Protein AF-A0A0D8BHH0-F1 (afdb_monomer_lite)

Foldseek 3Di:
DDDQDPVRVVVVVVVVVPVVCPPDDPVRVVVVVVVLVVLAVLLVVLVVVLVVQLVVVCVVPVDSVVSLVLSQDPVNCPPGDDDHCVSHPDNHPDDPDCPDDPPPDDDPPCPVVVVVVPVPD

Secondary structure (DSSP, 8-state):
-----HHHHHHHHHHHHHHHHTT--HHHHHHHHHHHHHHHHHHHHHHHHHHHHHHHHHHHHS-HHHHHHHHT-GGG-SSSPPPPGGG-SS--TT----SS---SS--TTSHHHHHHHGGG-

Structure (mmCIF, N/CA/C/O backbone):
data_AF-A0A0D8BHH0-F1
#
_entry.id   AF-A0A0D8BHH0-F1
#
loop_
_atom_site.group_PDB
_atom_site.id
_atom_site.type_symbol
_atom_site.label_atom_id
_atom_site.label_alt_id
_atom_site.label_comp_id
_atom_site.label_asym_id
_atom_site.label_entity_id
_atom_site.label_seq_id
_atom_site.pdbx_PDB_ins_code
_atom_site.Cartn_x
_atom_site.Cartn_y
_atom_site.Cartn_z
_atom_site.occupancy
_atom_site.B_iso_or_equiv
_atom_site.auth_seq_id
_atom_site.auth_comp_id
_atom_site.auth_asym_id
_atom_site.auth_atom_id
_atom_site.pdbx_PDB_model_num
ATOM 1 N N . MET A 1 1 ? 14.345 -28.156 -3.373 1.00 42.19 1 MET A N 1
ATOM 2 C CA . MET A 1 1 ? 14.095 -26.705 -3.519 1.00 42.19 1 MET A CA 1
ATOM 3 C C . MET A 1 1 ? 15.257 -26.071 -4.262 1.00 42.19 1 MET A C 1
ATOM 5 O O . MET A 1 1 ? 16.351 -26.005 -3.717 1.00 42.19 1 MET A O 1
ATOM 9 N N . VAL A 1 2 ? 15.048 -25.670 -5.515 1.00 52.81 2 VAL A N 1
ATOM 10 C CA . VAL A 1 2 ? 16.063 -24.951 -6.296 1.00 52.81 2 VAL A CA 1
ATOM 11 C C . VAL A 1 2 ? 16.053 -23.495 -5.836 1.00 52.81 2 VAL A C 1
ATOM 13 O O . VAL A 1 2 ? 15.085 -22.776 -6.069 1.00 52.81 2 VAL A O 1
ATOM 16 N N . LEU A 1 3 ? 17.110 -23.075 -5.142 1.00 65.94 3 LEU A N 1
ATOM 17 C CA . LEU A 1 3 ? 17.351 -21.667 -4.844 1.00 65.94 3 LEU A CA 1
ATOM 18 C C . LEU A 1 3 ? 17.791 -20.994 -6.145 1.00 65.94 3 LEU A C 1
ATOM 20 O O . LEU A 1 3 ? 18.886 -21.253 -6.642 1.00 65.94 3 LEU A O 1
ATOM 24 N N . LEU A 1 4 ? 16.916 -20.167 -6.718 1.00 72.25 4 LEU A N 1
ATOM 25 C CA . LEU A 1 4 ? 17.294 -19.280 -7.813 1.00 72.25 4 LEU A CA 1
ATOM 26 C C . LEU A 1 4 ? 18.444 -18.399 -7.327 1.00 72.2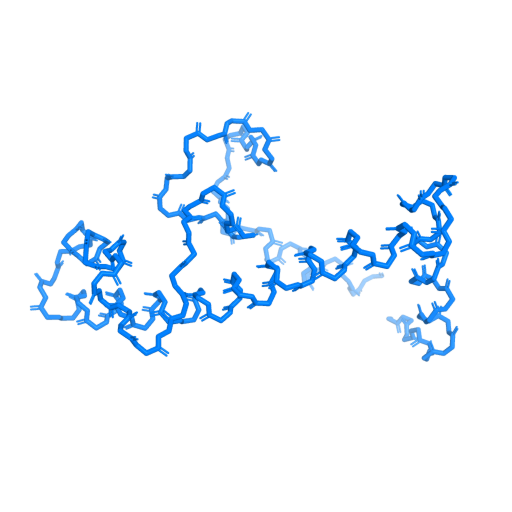5 4 LEU A C 1
ATOM 28 O O . LEU A 1 4 ? 18.333 -17.716 -6.309 1.00 72.25 4 LEU A O 1
ATOM 32 N N . THR A 1 5 ? 19.554 -18.418 -8.055 1.00 86.81 5 THR A N 1
ATOM 33 C CA . THR A 1 5 ? 20.634 -17.460 -7.813 1.00 86.81 5 THR A CA 1
ATOM 34 C C . THR A 1 5 ? 20.125 -16.050 -8.121 1.00 86.81 5 THR A C 1
ATOM 36 O O . THR A 1 5 ? 19.268 -15.876 -8.991 1.00 86.81 5 THR A O 1
ATOM 39 N N . LEU A 1 6 ? 20.650 -15.029 -7.437 1.00 85.31 6 LEU A N 1
ATOM 40 C CA . LEU A 1 6 ? 20.260 -13.630 -7.664 1.00 85.31 6 LEU A CA 1
ATOM 41 C C . LEU A 1 6 ? 20.242 -13.245 -9.165 1.00 85.31 6 LEU A C 1
ATOM 43 O O . LEU A 1 6 ? 19.218 -12.739 -9.622 1.00 85.31 6 LEU A O 1
ATOM 47 N N . PRO A 1 7 ? 21.254 -13.607 -9.984 1.00 87.81 7 PRO A N 1
ATOM 48 C CA . PRO A 1 7 ? 21.239 -13.298 -11.418 1.00 87.81 7 PRO A CA 1
ATOM 49 C C . PRO A 1 7 ? 20.161 -14.047 -12.217 1.00 87.81 7 PRO A C 1
ATOM 51 O O . PRO A 1 7 ? 19.773 -13.633 -13.311 1.00 87.81 7 PRO A O 1
ATOM 54 N N . GLN A 1 8 ? 19.710 -15.214 -11.749 1.00 84.69 8 GLN A N 1
ATOM 55 C CA . GLN A 1 8 ? 18.585 -15.922 -12.368 1.00 84.69 8 GLN A CA 1
ATOM 56 C C . GLN A 1 8 ? 17.271 -15.219 -12.030 1.00 84.69 8 GLN A C 1
ATOM 58 O O . GLN A 1 8 ? 16.470 -14.983 -12.931 1.00 84.69 8 GLN A O 1
ATOM 63 N N . LEU A 1 9 ? 17.079 -14.823 -10.770 1.00 87.69 9 LEU A N 1
ATOM 64 C CA . LEU A 1 9 ? 15.895 -14.086 -10.338 1.00 87.69 9 LEU A CA 1
ATOM 65 C C . LEU A 1 9 ? 15.747 -12.759 -11.090 1.00 87.69 9 LEU A C 1
ATOM 67 O O . LEU A 1 9 ? 14.676 -12.482 -11.624 1.00 87.69 9 LEU A O 1
ATOM 71 N N . GLU A 1 10 ? 16.822 -11.977 -11.191 1.00 87.94 10 GLU A N 1
ATOM 72 C CA . GLU A 1 10 ? 16.821 -10.707 -11.923 1.00 87.94 10 GLU A CA 1
ATOM 73 C C . GLU A 1 10 ? 16.399 -10.905 -13.379 1.00 87.94 10 GLU A C 1
ATOM 75 O O . GLU A 1 10 ? 15.473 -10.244 -13.841 1.00 87.94 10 GLU A O 1
ATOM 80 N N . ARG A 1 11 ? 16.996 -11.872 -14.091 1.00 88.38 11 ARG A N 1
ATOM 81 C CA . ARG A 1 11 ? 16.621 -12.171 -15.484 1.00 88.38 11 ARG A CA 1
ATOM 82 C C . ARG A 1 11 ? 15.157 -12.577 -15.628 1.00 88.38 11 ARG A C 1
ATOM 84 O O . ARG A 1 11 ? 14.502 -12.132 -16.567 1.00 88.38 11 ARG A O 1
ATOM 91 N N . HIS A 1 12 ? 14.639 -13.395 -14.715 1.00 86.25 12 HIS A N 1
ATOM 92 C CA . HIS A 1 12 ? 13.232 -13.793 -14.741 1.00 86.25 12 HIS A CA 1
ATOM 93 C C . HIS A 1 12 ? 12.290 -12.607 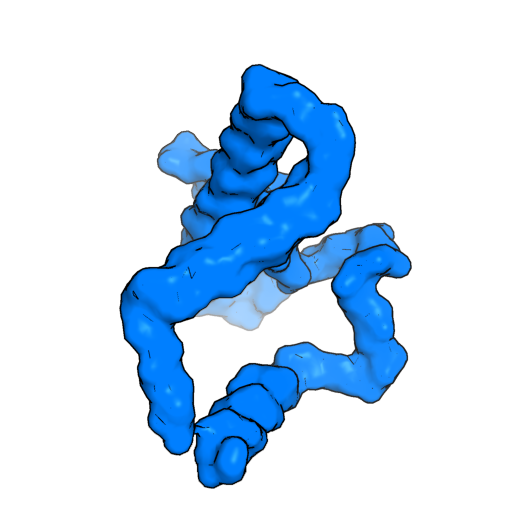-14.498 1.00 86.25 12 HIS A C 1
ATOM 95 O O . HIS A 1 12 ? 11.296 -12.469 -15.211 1.00 86.25 12 HIS A O 1
ATOM 101 N N . LEU A 1 13 ? 12.613 -11.730 -13.544 1.00 86.19 13 LEU A N 1
ATOM 102 C CA . LEU A 1 13 ? 11.823 -10.532 -13.253 1.00 86.19 13 LEU A CA 1
ATOM 103 C C . LEU A 1 13 ? 11.873 -9.519 -14.403 1.00 86.19 13 LEU A C 1
ATOM 105 O O . LEU A 1 13 ? 10.830 -9.000 -14.793 1.00 86.19 13 LEU A O 1
ATOM 109 N N . PHE A 1 14 ? 13.052 -9.285 -14.986 1.00 83.38 14 PHE A N 1
ATOM 110 C CA . PHE A 1 14 ? 13.208 -8.415 -16.154 1.00 83.38 14 PHE A CA 1
ATOM 111 C C . PHE A 1 14 ? 12.426 -8.940 -17.361 1.00 83.38 14 PHE A C 1
ATOM 113 O O . PHE A 1 14 ? 11.686 -8.179 -17.976 1.00 83.38 14 PHE A O 1
ATOM 120 N N . GLY A 1 15 ? 12.508 -10.243 -17.651 1.00 84.56 15 GLY A N 1
ATOM 121 C CA . GLY A 1 15 ? 11.752 -10.849 -18.749 1.00 84.56 15 GLY A CA 1
ATOM 122 C C . GLY A 1 15 ? 10.236 -10.736 -18.565 1.00 84.56 15 GLY A C 1
ATOM 123 O O . GLY A 1 15 ? 9.519 -10.410 -19.509 1.00 84.56 15 GLY A O 1
ATOM 124 N N . ALA A 1 16 ? 9.735 -10.941 -17.343 1.00 85.25 16 ALA A N 1
ATOM 125 C CA . ALA A 1 16 ? 8.318 -10.748 -17.039 1.00 85.25 16 ALA A CA 1
ATOM 126 C C . ALA A 1 16 ? 7.890 -9.276 -17.184 1.00 85.25 16 ALA A C 1
ATOM 128 O O . ALA A 1 16 ? 6.831 -8.991 -17.745 1.00 85.25 16 ALA A O 1
ATOM 129 N N . ALA A 1 17 ? 8.719 -8.338 -16.717 1.00 81.88 17 ALA A N 1
ATOM 130 C CA . ALA A 1 17 ? 8.456 -6.908 -16.836 1.00 81.88 17 ALA A CA 1
ATOM 131 C C . ALA A 1 17 ? 8.443 -6.436 -18.300 1.00 81.88 17 ALA A C 1
ATOM 133 O O . ALA A 1 17 ? 7.581 -5.640 -18.672 1.00 81.88 17 ALA A O 1
ATOM 134 N N . ASP A 1 18 ? 9.336 -6.959 -19.145 1.00 81.31 18 ASP A N 1
ATOM 135 C CA . ASP A 1 18 ? 9.366 -6.640 -20.576 1.00 81.31 18 ASP A CA 1
ATOM 136 C C . ASP A 1 18 ? 8.087 -7.092 -21.295 1.00 81.31 18 ASP A C 1
ATOM 138 O O . ASP A 1 18 ? 7.539 -6.339 -22.103 1.00 81.31 18 ASP A O 1
ATOM 142 N N . VAL A 1 19 ? 7.560 -8.276 -20.957 1.00 82.31 19 VAL A N 1
ATOM 143 C CA . VAL A 1 19 ? 6.270 -8.756 -21.484 1.00 82.31 19 VAL A CA 1
ATOM 144 C C . VAL A 1 19 ? 5.123 -7.833 -21.061 1.00 82.31 19 VAL A C 1
ATOM 146 O O . VAL A 1 19 ? 4.281 -7.487 -21.889 1.00 82.31 19 VAL A O 1
ATOM 149 N N . LEU A 1 20 ? 5.095 -7.404 -19.796 1.00 77.75 20 LEU A N 1
ATOM 150 C CA . LEU A 1 20 ? 4.038 -6.536 -19.262 1.00 77.75 20 LEU A CA 1
ATOM 151 C C . LEU A 1 20 ? 4.099 -5.103 -19.810 1.00 77.75 20 LEU A C 1
ATOM 153 O O . LEU A 1 20 ? 3.055 -4.481 -19.996 1.00 77.75 20 LEU A O 1
ATOM 157 N N . ARG A 1 21 ? 5.298 -4.577 -20.094 1.00 80.06 21 ARG A N 1
ATOM 158 C CA . ARG A 1 21 ? 5.476 -3.234 -20.670 1.00 80.06 21 ARG A CA 1
ATOM 159 C C . ARG A 1 21 ? 4.975 -3.141 -22.115 1.00 80.06 21 ARG A C 1
ATOM 161 O O . ARG A 1 21 ? 4.558 -2.070 -22.555 1.00 80.06 21 ARG A O 1
ATOM 168 N N . GLY A 1 22 ? 5.040 -4.225 -22.884 1.00 82.50 22 GLY A N 1
ATOM 169 C CA . GLY A 1 22 ? 4.665 -4.203 -24.297 1.00 82.50 22 GLY A CA 1
ATOM 170 C C . GLY A 1 22 ? 5.520 -3.224 -25.117 1.00 82.50 22 GLY A C 1
ATOM 171 O O . GLY A 1 22 ? 6.745 -3.224 -25.018 1.00 82.50 22 GLY A O 1
ATOM 172 N N . ARG A 1 23 ? 4.882 -2.390 -25.953 1.00 79.81 23 ARG A N 1
ATOM 173 C CA . ARG A 1 23 ? 5.564 -1.482 -26.907 1.00 79.81 23 ARG A CA 1
ATOM 174 C C . ARG A 1 23 ? 5.882 -0.083 -26.362 1.00 79.81 23 ARG A C 1
ATOM 176 O O . ARG A 1 23 ? 6.253 0.790 -27.140 1.00 79.81 23 ARG A O 1
ATOM 183 N N . MET A 1 24 ? 5.705 0.151 -25.065 1.00 79.62 24 MET A N 1
ATOM 184 C CA . MET A 1 24 ? 5.888 1.483 -24.481 1.00 79.62 24 MET A CA 1
ATOM 185 C C . MET A 1 24 ? 7.358 1.901 -24.498 1.00 79.62 24 MET A C 1
ATOM 187 O O . MET A 1 24 ? 8.247 1.098 -24.198 1.00 79.62 24 MET A O 1
ATOM 191 N N . THR A 1 25 ? 7.618 3.170 -24.814 1.00 80.25 25 THR A N 1
ATOM 192 C CA . THR A 1 25 ? 8.975 3.721 -24.746 1.00 80.25 25 THR A CA 1
ATOM 193 C C . THR A 1 25 ? 9.434 3.847 -23.288 1.00 80.25 25 THR A C 1
ATOM 195 O O . THR A 1 25 ? 8.628 3.899 -22.358 1.00 80.25 25 THR A O 1
ATOM 198 N N . GLY A 1 26 ? 10.751 3.881 -23.057 1.00 80.56 26 GLY A N 1
ATOM 199 C CA . GLY A 1 26 ? 11.324 3.973 -21.706 1.00 80.56 26 GLY A CA 1
ATOM 200 C C . GLY A 1 26 ? 10.761 5.121 -20.844 1.00 80.56 26 GLY A C 1
ATOM 201 O O . GLY A 1 26 ? 10.424 4.862 -19.687 1.00 80.56 26 GLY A O 1
ATOM 202 N N . PRO A 1 27 ? 10.633 6.358 -21.369 1.00 81.88 27 PRO A N 1
ATOM 203 C CA . PRO A 1 27 ? 10.031 7.476 -20.639 1.00 81.88 27 PRO A CA 1
ATOM 204 C C . PRO A 1 27 ? 8.555 7.252 -20.296 1.00 81.88 27 PRO A C 1
ATOM 206 O O .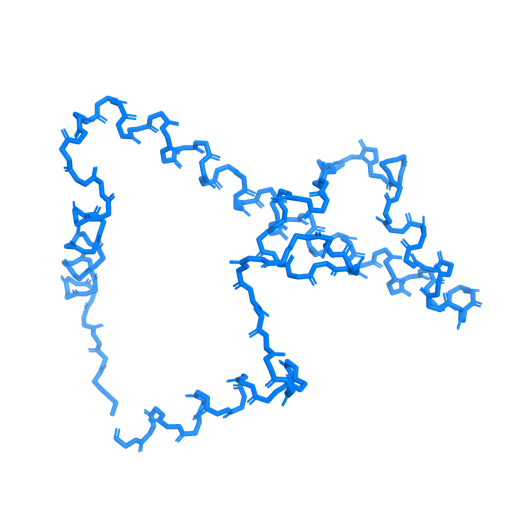 PRO A 1 27 ? 8.172 7.456 -19.152 1.00 81.88 27 PRO A O 1
ATOM 209 N N . GLU A 1 28 ? 7.747 6.752 -21.235 1.00 79.25 28 GLU A N 1
ATOM 210 C CA . GLU A 1 28 ? 6.329 6.470 -20.977 1.00 79.25 28 GLU A CA 1
ATOM 211 C C . GLU A 1 28 ? 6.177 5.412 -19.883 1.00 79.25 28 GLU A C 1
ATOM 213 O O . GLU A 1 28 ? 5.453 5.620 -18.916 1.00 79.25 28 GLU A O 1
ATOM 218 N N . TYR A 1 29 ? 6.907 4.297 -19.981 1.00 81.06 29 TYR A N 1
ATOM 219 C CA . TYR A 1 29 ? 6.846 3.232 -18.977 1.00 81.06 29 TYR A CA 1
ATOM 220 C C . TYR A 1 29 ? 7.211 3.726 -17.572 1.00 81.06 29 TYR A C 1
ATOM 222 O O . TYR A 1 29 ? 6.588 3.308 -16.596 1.00 81.06 29 TYR A O 1
ATOM 230 N N . ARG A 1 30 ? 8.194 4.629 -17.473 1.00 82.94 30 ARG A N 1
ATOM 231 C CA . ARG A 1 30 ? 8.649 5.218 -16.210 1.00 82.94 30 ARG A CA 1
ATOM 232 C C . ARG A 1 30 ? 7.515 5.925 -15.462 1.00 82.94 30 ARG A C 1
ATOM 234 O O . ARG A 1 30 ? 7.367 5.720 -14.258 1.00 82.94 30 ARG A O 1
ATOM 241 N N . ASP A 1 31 ? 6.711 6.717 -16.158 1.00 82.38 31 ASP A N 1
ATOM 242 C CA . ASP A 1 31 ? 5.663 7.509 -15.511 1.00 82.38 31 ASP A CA 1
ATOM 243 C C . ASP A 1 31 ? 4.529 6.613 -14.983 1.00 82.38 31 ASP A C 1
ATOM 245 O O . ASP A 1 31 ? 4.037 6.809 -13.867 1.00 82.38 31 ASP A O 1
ATOM 249 N N . TYR A 1 32 ? 4.177 5.551 -15.716 1.00 83.50 32 TYR A N 1
ATOM 250 C CA . TYR A 1 32 ? 3.163 4.589 -15.268 1.00 83.50 32 TYR A CA 1
ATOM 251 C C . TYR A 1 32 ? 3.657 3.672 -14.147 1.00 83.50 32 TYR A C 1
ATOM 253 O O . TYR A 1 32 ? 2.914 3.417 -13.193 1.00 83.50 32 TYR A O 1
ATOM 261 N N . ILE A 1 33 ? 4.897 3.173 -14.228 1.00 86.25 33 ILE A N 1
ATOM 262 C CA . ILE A 1 33 ? 5.425 2.266 -13.203 1.00 86.25 33 ILE A CA 1
ATOM 263 C C . ILE A 1 33 ? 5.586 2.984 -11.864 1.00 86.25 33 ILE A C 1
ATOM 265 O O . ILE A 1 33 ? 5.234 2.410 -10.837 1.00 86.25 33 ILE A O 1
ATOM 269 N N . PHE A 1 34 ? 6.017 4.250 -11.849 1.00 87.25 34 PHE A N 1
ATOM 270 C CA . PHE A 1 34 ? 6.102 5.011 -10.602 1.00 87.25 34 PHE A CA 1
ATOM 271 C C . PHE A 1 34 ? 4.734 5.272 -9.981 1.00 87.25 34 PHE A C 1
ATOM 273 O O . PHE A 1 34 ? 4.593 5.115 -8.769 1.00 87.25 34 PHE A O 1
ATOM 280 N N . GLY A 1 35 ? 3.714 5.583 -10.787 1.00 89.44 35 GLY A N 1
ATOM 281 C CA . GLY A 1 35 ? 2.343 5.715 -10.291 1.00 89.44 35 GLY A CA 1
ATOM 282 C C . GLY A 1 35 ? 1.831 4.426 -9.638 1.00 89.44 35 GLY A C 1
ATOM 283 O O . GLY A 1 35 ? 1.283 4.458 -8.534 1.00 89.44 35 GLY A O 1
ATOM 284 N N . MET A 1 36 ? 2.061 3.274 -10.276 1.00 88.88 36 MET A N 1
ATOM 285 C CA . MET A 1 36 ? 1.669 1.972 -9.723 1.00 88.88 36 MET A CA 1
ATOM 286 C C . MET A 1 36 ? 2.460 1.593 -8.468 1.00 88.88 36 MET A C 1
ATOM 288 O O . MET A 1 36 ? 1.867 1.116 -7.502 1.00 88.88 36 MET A O 1
ATOM 292 N N . LEU A 1 37 ? 3.776 1.821 -8.452 1.00 90.31 37 LEU A N 1
ATOM 293 C CA . LEU A 1 37 ? 4.629 1.539 -7.294 1.00 90.31 37 LEU A CA 1
ATOM 294 C C . LEU A 1 37 ? 4.271 2.420 -6.101 1.00 90.31 37 LEU A C 1
ATOM 296 O O . LEU A 1 37 ? 4.188 1.920 -4.981 1.00 90.31 37 LEU A O 1
ATOM 300 N N . PHE A 1 38 ? 4.009 3.705 -6.343 1.00 91.94 38 PHE A N 1
ATOM 301 C CA . PHE A 1 38 ? 3.515 4.615 -5.319 1.00 91.94 38 PHE A CA 1
ATOM 302 C C . PHE A 1 38 ? 2.199 4.099 -4.743 1.00 91.94 38 PHE A C 1
ATOM 304 O O . PHE A 1 38 ? 2.090 3.919 -3.534 1.00 91.94 38 PHE A O 1
ATOM 311 N N . LEU A 1 39 ? 1.234 3.766 -5.606 1.00 91.50 39 LEU A N 1
ATOM 312 C CA . LEU A 1 39 ? -0.060 3.267 -5.158 1.00 91.50 39 LEU A CA 1
ATOM 313 C C . LEU A 1 39 ? 0.062 1.972 -4.344 1.00 91.50 39 LEU A C 1
ATOM 315 O O . LEU A 1 39 ? -0.585 1.838 -3.305 1.00 91.50 39 LEU A O 1
ATOM 319 N N . LYS A 1 40 ? 0.898 1.031 -4.793 1.00 91.75 40 LYS A N 1
ATOM 320 C CA . LYS A 1 40 ? 1.183 -0.209 -4.064 1.00 91.75 40 LYS A CA 1
ATOM 321 C C . LYS A 1 40 ? 1.794 0.096 -2.698 1.00 91.75 40 LYS A C 1
ATOM 323 O O . LYS A 1 40 ? 1.271 -0.373 -1.692 1.00 91.75 40 LYS A O 1
ATOM 328 N N . ARG A 1 41 ? 2.834 0.933 -2.640 1.00 93.69 41 ARG A N 1
ATOM 329 C CA . ARG A 1 41 ? 3.490 1.304 -1.379 1.00 93.69 41 ARG A CA 1
ATOM 330 C C . ARG A 1 41 ? 2.521 1.978 -0.409 1.00 93.69 41 ARG A C 1
ATOM 332 O O . ARG A 1 41 ? 2.454 1.571 0.746 1.00 93.69 41 ARG A O 1
ATOM 339 N N . SER A 1 42 ? 1.735 2.943 -0.885 1.00 93.56 42 SER A N 1
ATOM 340 C CA . SER A 1 42 ? 0.700 3.603 -0.089 1.00 93.56 42 SER A CA 1
ATOM 341 C C . SER A 1 42 ? -0.360 2.621 0.399 1.00 93.56 42 SER A C 1
ATOM 343 O O . SER A 1 42 ? -0.793 2.703 1.543 1.00 93.56 42 SER A O 1
ATOM 345 N N . SER A 1 43 ? -0.780 1.678 -0.451 1.00 92.31 43 SER A N 1
ATOM 346 C CA . SER A 1 43 ? -1.738 0.645 -0.061 1.00 92.31 43 SER A CA 1
ATOM 347 C C . SER A 1 43 ? -1.191 -0.271 1.034 1.00 92.31 43 SER A C 1
ATOM 349 O O . SER A 1 43 ? -1.981 -0.704 1.872 1.00 92.31 43 SER A O 1
ATOM 351 N N . ASP A 1 44 ? 0.104 -0.581 1.013 1.00 91.75 44 ASP A N 1
ATOM 352 C CA . ASP A 1 44 ? 0.750 -1.456 1.996 1.00 91.75 44 ASP A CA 1
ATOM 353 C C . ASP A 1 44 ? 0.912 -0.757 3.347 1.00 91.75 44 ASP A C 1
ATOM 355 O O . ASP A 1 44 ? 0.478 -1.292 4.364 1.00 91.75 44 ASP A O 1
ATOM 359 N N . GLU A 1 45 ? 1.431 0.475 3.358 1.00 93.06 45 GLU A N 1
ATOM 360 C CA . GLU A 1 45 ? 1.515 1.289 4.581 1.00 93.06 45 GLU A CA 1
ATOM 361 C C . GLU A 1 45 ? 0.127 1.517 5.194 1.00 93.06 45 GLU A C 1
ATOM 363 O O . GLU A 1 45 ? -0.072 1.393 6.403 1.00 93.06 45 GLU A O 1
ATOM 368 N N . PHE A 1 46 ? -0.871 1.802 4.352 1.00 93.56 46 PHE A N 1
ATOM 369 C CA . PHE A 1 46 ? -2.240 1.985 4.812 1.00 93.56 46 PHE A CA 1
ATOM 370 C C . PHE A 1 46 ? -2.841 0.702 5.396 1.00 93.56 46 PHE A C 1
ATOM 372 O O . PHE A 1 46 ? -3.646 0.789 6.320 1.00 93.56 46 PHE A O 1
ATOM 379 N N . GLN A 1 47 ? -2.489 -0.479 4.877 1.00 92.19 47 GLN A N 1
ATOM 380 C CA . GLN A 1 47 ? -3.012 -1.753 5.377 1.00 92.19 47 GLN A CA 1
ATOM 381 C C . GLN A 1 47 ? -2.598 -2.001 6.830 1.00 92.19 47 GLN A C 1
ATOM 383 O O . GLN A 1 47 ? -3.442 -2.358 7.652 1.00 92.19 47 GLN A O 1
ATOM 388 N N . GLU A 1 48 ? -1.324 -1.781 7.149 1.00 91.06 48 GLU A N 1
ATOM 389 C CA . GLU A 1 48 ? -0.792 -1.941 8.507 1.00 91.06 48 GLU A CA 1
ATOM 390 C C . GLU A 1 48 ? -1.483 -0.980 9.482 1.00 91.06 48 GLU A C 1
ATOM 392 O O . GLU A 1 48 ? -1.959 -1.376 10.549 1.00 91.06 48 GLU A O 1
ATOM 397 N N . GLU A 1 49 ? -1.630 0.281 9.075 1.00 92.69 49 GLU A N 1
ATOM 398 C CA . GLU A 1 49 ? -2.297 1.305 9.876 1.00 92.69 49 GLU A CA 1
ATOM 399 C C . GLU A 1 49 ? -3.798 1.062 10.039 1.00 92.69 49 GLU A C 1
ATOM 401 O O . GLU A 1 49 ? -4.372 1.306 11.105 1.00 92.69 49 GLU A O 1
ATOM 406 N N . TYR A 1 50 ? -4.450 0.562 8.991 1.00 92.38 50 TYR A N 1
ATOM 407 C CA . TYR A 1 50 ? -5.839 0.132 9.043 1.00 92.38 50 TYR A CA 1
ATOM 408 C C . TYR A 1 50 ? -6.037 -0.976 10.071 1.00 92.38 50 TYR A C 1
ATOM 410 O O . TYR A 1 50 ? -6.905 -0.844 10.936 1.00 92.38 50 TYR A O 1
ATOM 418 N N . GLU A 1 51 ? -5.219 -2.027 10.017 1.00 90.94 51 GLU A N 1
ATOM 419 C CA . GLU A 1 51 ? -5.329 -3.157 10.935 1.00 90.94 51 GLU A CA 1
ATOM 420 C C . GLU A 1 51 ? -5.089 -2.714 12.381 1.00 90.94 51 GLU A C 1
ATOM 422 O O . GLU A 1 51 ? -5.897 -3.004 13.262 1.00 90.94 51 GLU A O 1
ATOM 427 N N . ARG A 1 52 ? -4.050 -1.903 12.617 1.00 91.00 52 ARG A N 1
ATOM 428 C CA . ARG A 1 52 ? -3.733 -1.356 13.943 1.00 91.00 52 ARG A CA 1
ATOM 429 C C . ARG A 1 52 ? -4.917 -0.612 14.559 1.00 91.00 52 ARG A C 1
ATOM 431 O O . ARG A 1 52 ? -5.252 -0.814 15.727 1.00 91.00 52 ARG A O 1
ATOM 438 N N . ARG A 1 53 ? -5.570 0.260 13.786 1.00 90.69 53 ARG A N 1
ATOM 439 C CA . ARG A 1 53 ? -6.703 1.056 14.281 1.00 90.69 53 ARG A CA 1
ATOM 440 C C . ARG A 1 53 ? -7.991 0.257 14.391 1.00 90.69 53 ARG A C 1
ATOM 442 O O . ARG A 1 53 ? -8.778 0.509 15.304 1.00 90.69 53 ARG A O 1
ATOM 449 N N . TYR A 1 54 ? -8.199 -0.700 13.492 1.00 90.88 54 TYR A N 1
ATOM 450 C CA . TYR A 1 54 ? -9.304 -1.642 13.579 1.00 90.88 54 TYR A CA 1
ATOM 451 C C . TYR A 1 54 ? -9.220 -2.460 14.873 1.00 90.88 54 TYR A C 1
ATOM 453 O O . TYR A 1 54 ? -10.187 -2.462 15.631 1.00 90.88 54 TYR A O 1
ATOM 461 N N . GLN A 1 55 ? -8.067 -3.069 15.165 1.00 90.62 55 GLN A N 1
ATOM 462 C CA . GLN A 1 55 ? -7.867 -3.873 16.375 1.00 90.62 55 GLN A CA 1
ATOM 463 C C . GLN A 1 55 ? -8.026 -3.039 17.644 1.00 90.62 55 GLN A C 1
ATOM 465 O O . GLN A 1 55 ? -8.83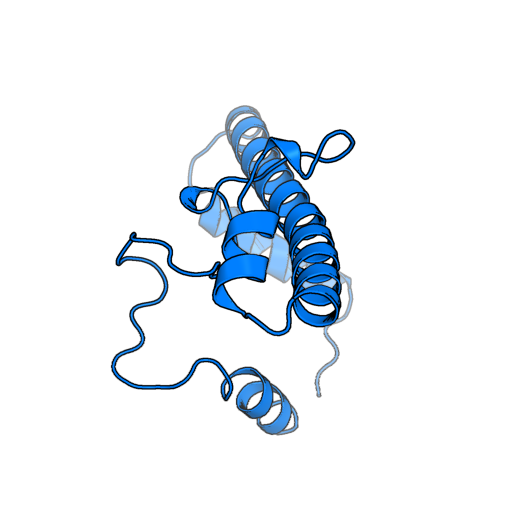1 -3.387 18.503 1.00 90.62 55 GLN A O 1
ATOM 470 N N . LYS A 1 56 ? -7.394 -1.860 17.707 1.00 92.00 56 LYS A N 1
ATOM 471 C CA . LYS A 1 56 ? -7.557 -0.945 18.846 1.00 92.00 56 LYS A CA 1
ATOM 472 C C . LYS A 1 56 ? -9.029 -0.609 19.110 1.00 92.00 56 LYS A C 1
ATOM 474 O O . LYS A 1 56 ? -9.496 -0.637 20.242 1.00 92.00 56 LYS A O 1
ATOM 479 N N . ARG A 1 57 ? -9.799 -0.311 18.057 1.00 89.88 57 ARG A N 1
ATOM 480 C CA . ARG A 1 57 ? -11.217 0.030 18.226 1.00 89.88 57 ARG A CA 1
ATOM 481 C C . ARG A 1 57 ? -12.087 -1.185 18.553 1.00 89.88 57 ARG A C 1
ATOM 483 O O . ARG A 1 57 ? -13.128 -1.031 19.197 1.00 89.88 57 ARG A O 1
ATOM 490 N N . LEU A 1 58 ? -11.687 -2.365 18.088 1.00 91.31 58 LEU A N 1
ATOM 491 C CA . LEU A 1 58 ? -12.334 -3.627 18.417 1.00 91.31 58 LEU A CA 1
ATOM 492 C C . LEU A 1 58 ? -12.171 -3.943 19.905 1.00 91.31 58 LEU A C 1
ATOM 494 O O . LEU A 1 58 ? -13.159 -4.300 20.536 1.00 91.31 58 LEU A O 1
ATOM 498 N N . GLU A 1 59 ? -10.979 -3.736 20.463 1.00 92.00 59 GLU A N 1
ATOM 499 C CA . GLU A 1 59 ? -10.708 -3.864 21.900 1.00 92.00 59 GLU A CA 1
ATOM 500 C C . GLU A 1 59 ? -11.553 -2.877 22.723 1.00 92.00 59 GLU A C 1
ATOM 502 O O . GLU A 1 59 ? -12.172 -3.274 23.706 1.00 92.00 59 GLU A O 1
ATOM 507 N N . ASP A 1 60 ? -11.670 -1.621 22.275 1.00 89.38 60 ASP A N 1
ATOM 508 C CA . ASP A 1 60 ? -12.437 -0.590 22.990 1.00 89.38 60 ASP A CA 1
ATOM 509 C C . ASP A 1 60 ? -13.958 -0.833 22.991 1.00 89.38 60 ASP A C 1
ATOM 511 O O . ASP A 1 60 ? -14.647 -0.525 23.961 1.00 89.38 60 ASP A O 1
ATOM 515 N N . THR A 1 61 ? -14.521 -1.266 21.855 1.00 86.69 61 THR A N 1
ATOM 516 C CA . THR A 1 61 ? -15.986 -1.272 21.640 1.00 86.69 61 THR A CA 1
ATOM 517 C C . THR A 1 61 ? -16.582 -2.682 21.600 1.00 86.69 61 THR A C 1
ATOM 519 O O . THR A 1 61 ? -17.798 -2.835 21.686 1.00 86.69 61 THR A O 1
ATOM 522 N N . GLY A 1 62 ? -15.771 -3.719 21.377 1.00 83.31 62 GLY A N 1
ATOM 523 C CA . GLY A 1 62 ? -16.214 -5.104 21.172 1.00 83.31 62 GLY A CA 1
ATOM 524 C C . GLY A 1 62 ? -16.992 -5.356 19.870 1.00 83.31 62 GLY A C 1
ATOM 525 O O . GLY A 1 62 ? -17.255 -6.502 19.514 1.00 83.31 62 GLY A O 1
ATOM 526 N N . SER A 1 63 ? -17.357 -4.308 19.121 1.00 88.94 63 SER A N 1
ATOM 527 C CA . SER A 1 63 ? -18.126 -4.415 17.879 1.00 88.94 63 SER A CA 1
ATOM 528 C C . SER A 1 63 ? -17.250 -4.229 16.640 1.00 88.94 63 SER A C 1
ATOM 530 O O . SER A 1 63 ? -16.738 -3.141 16.342 1.00 88.94 63 SER A O 1
ATOM 532 N N . ALA A 1 64 ? -17.152 -5.302 15.851 1.00 86.56 64 ALA A N 1
ATOM 533 C CA . ALA A 1 64 ? -16.428 -5.320 14.582 1.00 86.56 64 ALA A CA 1
ATOM 534 C C . ALA A 1 64 ? -16.975 -4.300 13.570 1.00 86.56 64 ALA A C 1
ATOM 536 O O . ALA A 1 64 ? -16.218 -3.735 12.781 1.00 86.56 64 ALA A O 1
ATOM 537 N N . GLU A 1 65 ? -18.281 -4.017 13.586 1.00 88.38 65 GLU A N 1
ATOM 538 C CA . GLU A 1 65 ? -18.871 -3.026 12.682 1.00 88.38 65 GLU A CA 1
ATOM 539 C C . GLU A 1 65 ? -18.443 -1.602 13.049 1.00 88.38 65 GLU A C 1
ATOM 541 O O . GLU A 1 65 ? -18.080 -0.814 12.170 1.00 88.38 65 GLU A O 1
ATOM 546 N N . THR A 1 66 ? -18.430 -1.270 14.343 1.00 88.31 66 THR A N 1
ATOM 547 C CA . THR A 1 66 ? -17.973 0.048 14.799 1.00 88.31 66 THR A CA 1
ATOM 548 C C . THR A 1 66 ? -16.484 0.250 14.556 1.00 88.31 66 THR A C 1
ATOM 550 O O . THR A 1 66 ? -16.085 1.330 14.121 1.00 88.31 66 THR A O 1
ATOM 553 N N . ALA A 1 67 ? -15.676 -0.795 14.756 1.00 88.44 67 ALA A N 1
ATOM 554 C CA . ALA A 1 67 ? -14.246 -0.766 14.484 1.00 88.44 67 ALA A CA 1
ATOM 555 C C . ALA A 1 67 ? -13.956 -0.531 12.994 1.00 88.44 67 ALA A C 1
ATOM 557 O O . ALA A 1 67 ? -13.169 0.349 12.649 1.00 88.44 67 ALA A O 1
ATOM 558 N N . ARG A 1 68 ? -14.679 -1.217 12.095 1.00 87.31 68 ARG A N 1
ATOM 559 C CA . ARG A 1 68 ? -14.592 -0.986 10.640 1.00 87.31 68 ARG A CA 1
ATOM 560 C C . ARG A 1 68 ? -14.979 0.437 10.258 1.00 87.31 68 ARG A C 1
ATOM 562 O O . ARG A 1 68 ? -14.219 1.118 9.581 1.00 87.31 68 ARG A O 1
ATOM 569 N N . LYS A 1 69 ? -16.137 0.924 10.722 1.00 89.25 69 LYS A N 1
ATOM 570 C CA . LYS A 1 69 ? -16.594 2.298 10.434 1.00 89.25 69 LYS A CA 1
ATOM 571 C C . LYS A 1 69 ? -15.627 3.363 10.943 1.00 89.25 69 LYS A C 1
ATOM 573 O O . LYS A 1 69 ? -15.666 4.485 10.448 1.00 89.25 69 LYS A O 1
ATOM 578 N N . HIS A 1 70 ? -14.825 3.055 11.956 1.00 89.81 70 HIS A N 1
ATOM 579 C CA . HIS A 1 70 ? -13.802 3.956 12.469 1.00 89.81 70 HIS A CA 1
ATOM 580 C C . HIS A 1 70 ? -12.527 3.924 11.613 1.00 89.81 70 HIS A C 1
ATOM 582 O O . HIS A 1 70 ? -12.036 4.983 11.223 1.00 89.81 70 HIS A O 1
ATOM 588 N N . ALA A 1 71 ? -12.039 2.729 11.266 1.00 89.31 71 ALA A N 1
ATOM 589 C CA . ALA A 1 71 ? -10.863 2.540 10.415 1.00 89.31 71 ALA A CA 1
ATOM 590 C C . ALA A 1 71 ? -11.091 2.988 8.953 1.00 89.31 71 ALA A C 1
ATOM 592 O O . ALA A 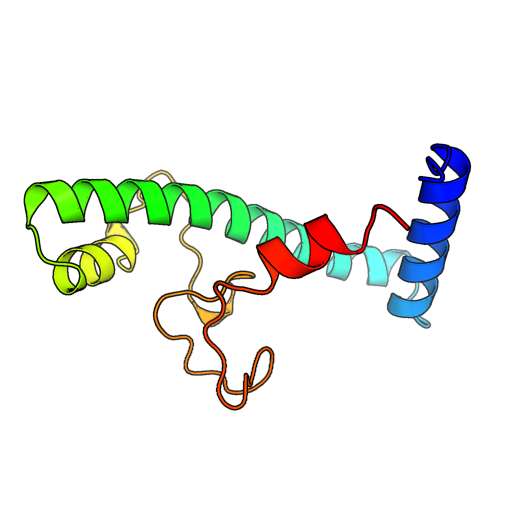1 71 ? -10.158 3.349 8.251 1.00 89.31 71 ALA A O 1
ATOM 593 N N . GLU A 1 72 ? -12.338 3.049 8.485 1.00 90.56 72 GLU A N 1
ATOM 594 C CA . GLU A 1 72 ? -12.673 3.568 7.148 1.00 90.56 72 GLU A CA 1
ATOM 595 C C . GLU A 1 72 ? -12.811 5.101 7.076 1.00 90.56 72 GLU A C 1
ATOM 597 O O . GLU A 1 72 ? -13.060 5.654 6.004 1.00 90.56 72 GLU A O 1
ATOM 602 N N . ARG A 1 73 ? -12.673 5.829 8.192 1.00 90.44 73 ARG A N 1
ATOM 603 C CA . ARG A 1 73 ? -12.769 7.298 8.181 1.00 90.44 73 ARG A CA 1
ATOM 604 C C . ARG A 1 73 ? -11.425 7.930 7.863 1.00 90.44 73 ARG A C 1
ATOM 606 O O . ARG A 1 73 ? -10.463 7.736 8.595 1.00 90.44 73 ARG A O 1
ATOM 613 N N . HIS A 1 74 ? -11.405 8.804 6.860 1.00 89.69 74 HIS A N 1
ATOM 614 C CA . HIS A 1 74 ? -10.230 9.611 6.520 1.00 89.69 74 HIS A CA 1
ATOM 615 C C . HIS A 1 74 ? -9.694 10.416 7.717 1.00 89.69 74 HIS A C 1
ATOM 617 O O . HIS A 1 74 ? -8.495 10.413 7.964 1.00 89.69 74 HIS A O 1
ATOM 623 N N . SER A 1 75 ? -10.578 11.018 8.522 1.00 90.12 75 SER A N 1
ATOM 624 C CA . SER A 1 75 ? -10.204 11.810 9.709 1.00 90.12 75 SER A CA 1
ATOM 625 C C . SER A 1 75 ? -9.424 11.028 10.769 1.00 90.12 75 SER A C 1
ATOM 627 O O . SER A 1 75 ? -8.817 11.620 11.652 1.00 90.12 75 SER A O 1
ATOM 629 N N . THR A 1 76 ? -9.467 9.698 10.714 1.00 88.94 76 THR A N 1
ATOM 630 C CA . THR A 1 76 ? -8.737 8.819 11.626 1.00 88.94 76 THR A CA 1
ATOM 631 C C . THR A 1 76 ? -7.233 8.780 11.294 1.00 88.94 76 THR A C 1
ATOM 633 O O . THR A 1 76 ? -6.442 8.341 12.123 1.00 88.94 76 THR A O 1
ATOM 636 N N . TYR A 1 77 ? -6.824 9.267 10.115 1.00 91.69 77 TYR A N 1
ATOM 637 C CA . TYR A 1 77 ? -5.459 9.224 9.580 1.00 91.69 77 TYR A CA 1
ATOM 638 C C . TYR A 1 77 ? -4.889 10.648 9.388 1.00 91.69 77 TYR A C 1
ATOM 640 O O . TYR A 1 77 ? -4.640 11.036 8.254 1.00 91.69 77 TYR A O 1
ATOM 648 N N . PRO A 1 78 ? -4.684 11.455 10.448 1.00 89.50 78 PRO A N 1
ATOM 649 C CA . PRO A 1 78 ? -4.131 12.806 10.290 1.00 89.50 78 PRO A CA 1
ATOM 650 C C . PRO A 1 78 ? -2.677 12.798 9.792 1.00 89.50 78 PRO A C 1
ATOM 652 O O . PRO A 1 78 ? -2.316 13.615 8.953 1.00 89.50 78 PRO A O 1
ATOM 655 N N . ASP A 1 79 ? -1.876 11.835 10.258 1.00 90.50 79 ASP A N 1
ATOM 656 C CA . ASP A 1 79 ? -0.439 11.742 9.956 1.00 90.50 79 ASP A CA 1
ATOM 657 C C . ASP A 1 79 ? -0.107 10.686 8.885 1.00 90.50 79 ASP A C 1
ATOM 659 O O . ASP A 1 79 ? 1.059 10.403 8.622 1.00 90.50 79 ASP A O 1
ATOM 663 N N . HIS A 1 80 ? -1.123 10.057 8.284 1.00 90.00 80 HIS A N 1
ATOM 664 C CA . HIS A 1 80 ? -0.940 8.960 7.332 1.00 90.00 80 HIS A CA 1
ATOM 665 C C . HIS A 1 80 ? -1.797 9.164 6.087 1.00 90.00 80 HIS A C 1
ATOM 667 O O . HIS A 1 80 ? -2.922 9.653 6.161 1.00 90.00 80 HIS A O 1
ATOM 673 N N . LEU A 1 81 ? -1.302 8.711 4.936 1.00 91.38 81 LEU A N 1
ATOM 674 C CA . LEU A 1 81 ? -2.073 8.751 3.701 1.00 91.38 81 LEU A CA 1
ATOM 675 C C . LEU A 1 81 ? -3.247 7.765 3.769 1.00 91.38 81 LEU A C 1
ATOM 677 O O . LEU A 1 81 ? -3.057 6.556 3.905 1.00 91.38 81 LEU A O 1
ATOM 681 N N . PHE A 1 82 ? -4.471 8.271 3.632 1.00 92.69 82 PHE A N 1
ATOM 682 C CA . PHE A 1 82 ? -5.655 7.424 3.531 1.00 92.69 82 PHE A CA 1
ATOM 683 C C . PHE A 1 82 ? -5.834 6.889 2.110 1.00 92.69 82 PHE A C 1
ATOM 685 O O . PHE A 1 82 ? -5.955 7.657 1.153 1.00 92.69 82 PHE A O 1
ATOM 692 N N . VAL A 1 83 ? -5.929 5.563 1.979 1.00 92.25 83 VAL A N 1
ATOM 693 C CA . VAL A 1 83 ? -6.148 4.902 0.687 1.00 92.25 83 VAL A CA 1
ATOM 694 C C . VAL A 1 83 ? -7.607 4.440 0.577 1.00 92.25 83 VAL A C 1
ATOM 696 O O . VAL A 1 83 ? -8.052 3.591 1.360 1.00 92.25 83 VAL A O 1
ATOM 699 N N . PRO A 1 84 ? -8.387 4.954 -0.396 1.00 90.25 84 PRO A N 1
ATOM 700 C CA . PRO A 1 84 ? -9.778 4.551 -0.578 1.00 90.25 84 PRO A CA 1
ATOM 701 C C . PRO A 1 84 ? -9.872 3.104 -1.068 1.00 90.25 84 PRO A C 1
ATOM 703 O O . PRO A 1 84 ? -9.007 2.636 -1.801 1.00 90.25 84 PRO A O 1
ATOM 706 N N . ALA A 1 85 ? -10.969 2.413 -0.746 1.00 87.62 85 ALA A N 1
ATOM 707 C CA . ALA A 1 85 ? -11.137 0.980 -1.019 1.00 87.62 85 ALA A CA 1
ATOM 708 C C . ALA A 1 85 ? -10.848 0.551 -2.472 1.00 87.62 85 ALA A C 1
ATOM 710 O O . ALA A 1 85 ? -10.267 -0.506 -2.687 1.00 87.62 85 ALA A O 1
ATOM 711 N N . ARG A 1 86 ? -11.202 1.374 -3.472 1.00 85.19 86 ARG A N 1
ATOM 712 C CA . ARG A 1 86 ? -10.943 1.083 -4.900 1.00 85.19 86 ARG A CA 1
ATOM 713 C C . ARG A 1 86 ? -9.460 1.075 -5.285 1.00 85.19 86 ARG A C 1
ATOM 715 O O . ARG A 1 86 ? -9.113 0.559 -6.335 1.00 85.19 86 ARG A O 1
ATOM 722 N N . ALA A 1 87 ? -8.626 1.723 -4.481 1.00 89.00 87 ALA A N 1
ATOM 723 C CA . ALA A 1 87 ? -7.211 1.942 -4.746 1.00 89.00 87 ALA A CA 1
ATOM 724 C C . ALA A 1 87 ? -6.324 1.016 -3.887 1.00 89.00 87 ALA A C 1
ATOM 726 O O . ALA A 1 87 ? -5.101 1.067 -3.974 1.00 89.00 87 ALA A O 1
ATOM 727 N N . ARG A 1 88 ? -6.938 0.165 -3.055 1.00 88.69 88 ARG A N 1
ATOM 728 C CA . ARG A 1 88 ? -6.235 -0.810 -2.221 1.00 88.69 88 ARG A CA 1
ATOM 729 C C . ARG A 1 88 ? -5.883 -2.041 -3.042 1.00 88.69 88 ARG A C 1
ATOM 731 O O . ARG A 1 88 ? -6.697 -2.545 -3.808 1.00 88.69 88 ARG A O 1
ATOM 738 N N . TRP A 1 89 ? -4.679 -2.543 -2.822 1.00 85.94 89 TRP A N 1
ATOM 739 C CA . TRP A 1 89 ? -4.172 -3.775 -3.424 1.00 85.94 89 TRP A CA 1
ATOM 740 C C . TRP A 1 89 ? -4.524 -5.022 -2.597 1.00 85.94 89 TRP A C 1
ATOM 742 O O . TRP A 1 89 ? -4.214 -6.141 -2.996 1.00 85.94 89 TRP A O 1
ATOM 752 N N . TRP A 1 90 ? -5.200 -4.837 -1.462 1.00 83.19 90 TRP A N 1
ATOM 753 C CA . TRP A 1 90 ? -5.760 -5.895 -0.627 1.00 83.19 90 TRP A CA 1
ATOM 754 C C . TRP A 1 90 ? -7.290 -5.812 -0.614 1.00 83.19 90 TRP A C 1
ATOM 756 O O . TRP A 1 90 ? -7.885 -4.740 -0.764 1.00 83.19 90 TRP A O 1
ATOM 766 N N . ALA A 1 91 ? -7.941 -6.960 -0.422 1.00 68.31 91 ALA A N 1
ATOM 767 C CA . ALA A 1 91 ? -9.391 -7.036 -0.303 1.00 68.31 91 ALA A CA 1
ATOM 768 C C . ALA A 1 91 ? -9.831 -6.433 1.042 1.00 68.31 91 ALA A C 1
ATOM 770 O O . ALA A 1 91 ? -9.827 -7.100 2.075 1.00 68.31 91 ALA A O 1
ATOM 771 N N . GLY A 1 92 ? -10.173 -5.143 1.028 1.00 65.44 92 GLY A N 1
ATOM 772 C CA . GLY A 1 92 ? -10.745 -4.447 2.178 1.00 65.44 92 GLY A CA 1
ATOM 773 C C . GLY A 1 92 ? -12.127 -4.969 2.590 1.00 65.44 92 GLY A C 1
ATOM 774 O O . GLY A 1 92 ? -12.721 -5.798 1.892 1.00 65.44 92 GLY A O 1
ATOM 775 N N . PRO A 1 93 ? -12.698 -4.462 3.699 1.00 56.94 93 PRO A N 1
ATOM 776 C CA . PRO A 1 93 ? -14.066 -4.772 4.091 1.00 56.94 93 PRO A CA 1
ATOM 777 C C . PRO A 1 93 ? -15.049 -4.194 3.059 1.00 56.94 93 PRO A C 1
ATOM 779 O O . PRO A 1 93 ? -15.497 -3.058 3.152 1.00 56.94 93 PRO A O 1
ATOM 782 N N . LYS A 1 94 ? -15.389 -5.023 2.067 1.00 48.53 94 LYS A N 1
ATOM 783 C CA . LYS A 1 94 ? -16.298 -4.769 0.936 1.00 48.53 94 LYS A CA 1
ATOM 784 C C . LYS A 1 94 ? -15.812 -3.722 -0.073 1.00 48.53 94 LYS A C 1
ATOM 786 O O . LYS A 1 94 ? -16.260 -2.578 -0.080 1.00 48.53 94 LYS A O 1
ATOM 791 N N . SER A 1 95 ? -15.020 -4.160 -1.048 1.00 41.25 95 SER A N 1
ATOM 792 C CA . SER A 1 95 ? -14.967 -3.499 -2.354 1.00 41.25 95 SER A CA 1
ATOM 793 C C . SER A 1 95 ? -16.171 -3.950 -3.202 1.00 41.25 95 SER A C 1
ATOM 795 O O . SER A 1 95 ? -16.385 -5.135 -3.430 1.00 41.25 95 SER A O 1
ATOM 797 N N . LYS A 1 96 ? -17.002 -3.009 -3.673 1.00 43.19 96 LYS A N 1
ATOM 798 C CA . LYS A 1 96 ? -18.137 -3.278 -4.587 1.00 43.19 96 LYS A CA 1
ATOM 799 C C . LYS A 1 96 ? -17.702 -3.490 -6.054 1.00 43.19 96 LYS A C 1
ATOM 801 O O . LYS A 1 96 ? -18.513 -3.299 -6.953 1.00 43.19 96 LYS A O 1
ATOM 806 N N . HIS A 1 97 ? -16.439 -3.840 -6.315 1.00 38.69 97 HIS A N 1
ATOM 807 C CA . HIS A 1 97 ? -15.947 -4.094 -7.674 1.00 38.69 97 HIS A CA 1
ATOM 808 C C . HIS A 1 97 ? -15.863 -5.606 -7.943 1.00 38.69 97 HIS A C 1
ATOM 810 O O . HIS A 1 97 ? -15.015 -6.269 -7.346 1.00 38.69 97 HIS A O 1
ATOM 816 N N . PRO A 1 98 ? -16.695 -6.155 -8.844 1.00 40.22 98 PRO A N 1
ATOM 817 C CA . PRO A 1 98 ? -16.799 -7.595 -9.073 1.00 40.22 98 PRO A CA 1
ATOM 818 C C . PRO A 1 98 ? -15.791 -8.117 -10.118 1.00 40.22 98 PRO A C 1
ATOM 820 O O . PRO A 1 98 ? -16.195 -8.797 -11.047 1.00 40.22 98 PRO A O 1
ATOM 823 N N . ALA A 1 99 ? -14.494 -7.771 -10.063 1.00 42.19 99 ALA A N 1
ATOM 824 C CA . ALA A 1 99 ? -13.633 -8.082 -11.223 1.00 42.19 99 ALA A CA 1
ATOM 825 C C . ALA A 1 99 ? -12.195 -8.569 -10.996 1.00 42.19 99 ALA A C 1
ATOM 827 O O . ALA A 1 99 ? -11.554 -8.895 -11.987 1.00 42.19 99 ALA A O 1
ATOM 828 N N . LEU A 1 100 ? -11.666 -8.687 -9.772 1.00 42.84 100 LEU A N 1
ATOM 829 C CA . LEU A 1 100 ? -10.292 -9.215 -9.597 1.00 42.84 100 LEU A CA 1
ATOM 830 C C . LEU A 1 100 ? -10.162 -10.401 -8.631 1.00 42.84 100 LEU A C 1
ATOM 832 O O . LEU A 1 100 ? -9.073 -10.952 -8.504 1.00 42.84 100 LEU A O 1
ATOM 836 N N . TYR A 1 101 ? -11.246 -10.836 -7.981 1.00 43.22 101 TYR A N 1
ATOM 837 C CA . TYR A 1 101 ? -11.214 -12.005 -7.093 1.00 43.22 101 TYR A CA 1
ATOM 838 C C . TYR A 1 101 ? -12.575 -12.710 -6.967 1.00 43.22 101 TYR A C 1
ATOM 840 O O . TYR A 1 101 ? -12.961 -13.087 -5.869 1.00 43.22 101 TYR A O 1
ATOM 848 N N . GLU A 1 102 ? -13.339 -12.905 -8.048 1.00 34.50 102 GLU A N 1
ATOM 849 C CA . GLU A 1 102 ? -14.586 -13.689 -7.968 1.00 34.50 102 GLU A CA 1
ATOM 850 C C . GLU A 1 102 ? -14.277 -15.153 -7.573 1.00 34.50 102 GLU A C 1
ATOM 852 O O . GLU A 1 102 ? -14.113 -16.044 -8.406 1.00 34.50 102 GLU A O 1
ATOM 857 N N . THR A 1 103 ? -14.169 -15.409 -6.269 1.00 44.16 103 THR A N 1
ATOM 858 C CA . THR A 1 103 ? -14.162 -16.735 -5.678 1.00 44.16 103 THR A CA 1
ATOM 859 C C . THR A 1 103 ? -15.594 -17.233 -5.719 1.00 44.16 103 THR A C 1
ATOM 861 O O . THR A 1 103 ? -16.418 -16.937 -4.853 1.00 44.16 103 THR A O 1
ATOM 864 N N . ARG A 1 104 ? -15.907 -18.043 -6.734 1.00 33.19 104 ARG A N 1
ATOM 865 C CA . ARG A 1 104 ? -17.022 -18.984 -6.628 1.00 33.19 104 ARG A CA 1
ATOM 866 C C . ARG A 1 104 ? -16.750 -19.896 -5.431 1.00 33.19 104 ARG A C 1
ATOM 868 O O . ARG A 1 104 ? -15.977 -20.837 -5.534 1.00 33.19 104 ARG A O 1
ATOM 875 N N . GLY A 1 105 ? -17.366 -19.568 -4.297 1.00 34.53 105 GLY A N 1
ATOM 876 C CA . GLY A 1 105 ? -17.550 -20.456 -3.152 1.00 34.53 105 GLY A CA 1
ATOM 877 C C . GLY A 1 105 ? -16.263 -21.016 -2.548 1.00 34.53 105 GLY A C 1
ATOM 878 O O . GLY A 1 105 ? -16.008 -22.210 -2.635 1.00 34.53 105 GLY A O 1
ATOM 879 N N . GLY A 1 106 ? -15.474 -20.180 -1.877 1.00 33.50 106 GLY A N 1
ATOM 880 C CA . GLY A 1 106 ? -14.344 -20.672 -1.094 1.00 33.50 106 GLY A CA 1
ATOM 881 C C . GLY A 1 106 ? -13.722 -19.575 -0.250 1.00 33.50 106 GLY A C 1
ATOM 882 O O . GLY A 1 106 ? -13.197 -18.601 -0.780 1.00 33.50 106 GLY A O 1
ATOM 883 N N . SER A 1 107 ? -13.817 -19.729 1.070 1.00 35.56 107 SER A N 1
ATOM 884 C CA . SER A 1 107 ? -13.180 -18.876 2.074 1.00 35.56 107 SER A CA 1
ATOM 885 C C . SER A 1 107 ? -11.711 -18.600 1.724 1.00 35.56 107 SER A C 1
ATOM 887 O O . SER A 1 107 ? -10.926 -19.527 1.532 1.00 35.56 107 SER A O 1
ATOM 889 N N . VAL A 1 108 ? -11.327 -17.321 1.688 1.00 43.75 108 VAL A N 1
ATOM 890 C CA . VAL A 1 108 ? -9.991 -16.817 1.297 1.00 43.75 108 VAL A CA 1
ATOM 891 C C . VAL A 1 108 ? -8.881 -17.223 2.296 1.00 43.75 108 VAL A C 1
ATOM 893 O O . VAL A 1 108 ? -7.714 -16.884 2.130 1.00 43.75 108 VAL A O 1
ATOM 896 N N . SER A 1 109 ? -9.201 -18.016 3.321 1.00 42.25 109 SER A N 1
ATOM 897 C CA . SER A 1 109 ? -8.259 -18.428 4.366 1.00 42.25 109 SER A CA 1
ATOM 898 C C . SER A 1 109 ? -7.362 -19.623 4.004 1.00 42.25 109 SER A C 1
ATOM 900 O O . SER A 1 109 ? -6.399 -19.878 4.724 1.00 42.25 109 SER A O 1
ATOM 902 N N . THR A 1 110 ? -7.634 -20.382 2.938 1.00 39.78 110 THR A N 1
ATOM 903 C CA . THR A 1 110 ? -6.938 -21.667 2.694 1.00 39.78 110 THR A CA 1
ATOM 904 C C . THR A 1 110 ? -5.785 -21.599 1.689 1.00 39.78 110 THR A C 1
ATOM 906 O O . THR A 1 110 ? -4.915 -22.472 1.700 1.00 39.78 110 THR A O 1
ATOM 909 N N . TYR A 1 111 ? -5.694 -20.548 0.869 1.00 39.91 111 TYR A N 1
ATOM 910 C CA . TYR A 1 111 ? -4.662 -20.464 -0.175 1.00 39.91 111 TYR A CA 1
ATOM 911 C C . TYR A 1 111 ? -3.242 -20.212 0.367 1.00 39.91 111 TYR A C 1
ATOM 913 O O . TYR A 1 111 ? -2.273 -20.676 -0.232 1.00 39.91 111 TYR A O 1
ATOM 921 N N . TRP A 1 112 ? -3.102 -19.594 1.546 1.00 36.84 112 TRP A N 1
ATOM 922 C CA . TRP A 1 112 ? -1.801 -19.426 2.213 1.00 36.84 112 TRP A CA 1
ATOM 923 C C . TRP A 1 112 ? -1.202 -20.749 2.723 1.00 36.84 112 TRP A C 1
ATOM 925 O O . TRP A 1 112 ? 0.018 -20.903 2.760 1.00 36.84 112 TRP A O 1
ATOM 935 N N . LEU A 1 113 ? -2.043 -21.727 3.073 1.00 39.56 113 LEU A N 1
ATOM 936 C CA . LEU A 1 113 ? -1.612 -23.056 3.526 1.00 39.56 113 LEU A CA 1
ATOM 937 C C . LEU A 1 113 ? -1.305 -23.998 2.352 1.00 39.56 113 LEU A C 1
ATOM 939 O O . LEU A 1 113 ? -0.350 -24.769 2.426 1.00 39.56 113 LEU A O 1
ATOM 943 N N . ALA A 1 114 ? -2.046 -23.892 1.245 1.00 39.97 114 ALA A N 1
ATOM 944 C CA . ALA A 1 114 ? -1.844 -24.738 0.066 1.00 39.97 114 ALA A CA 1
ATOM 945 C C . ALA A 1 114 ? -0.502 -24.474 -0.649 1.00 39.97 114 ALA A C 1
ATOM 947 O O . ALA A 1 114 ? 0.156 -25.412 -1.100 1.00 39.97 114 ALA A O 1
ATOM 948 N N . TRP A 1 115 ? -0.041 -23.218 -0.702 1.00 42.47 115 TRP A N 1
ATOM 949 C CA . TRP A 1 115 ? 1.225 -22.876 -1.368 1.00 42.47 115 TRP A CA 1
ATOM 950 C C . TRP A 1 115 ? 2.474 -23.290 -0.563 1.00 42.47 115 TRP A C 1
ATOM 952 O O . TRP A 1 115 ? 3.512 -23.612 -1.143 1.00 42.47 115 TRP A O 1
ATOM 962 N N . ARG A 1 116 ? 2.369 -23.370 0.773 1.00 41.56 116 ARG A N 1
ATOM 963 C CA . ARG A 1 116 ? 3.453 -23.830 1.665 1.00 41.56 116 ARG A CA 1
ATOM 964 C C . ARG A 1 116 ? 3.678 -25.349 1.604 1.00 41.56 116 ARG A C 1
ATOM 966 O O . ARG A 1 116 ? 4.781 -25.8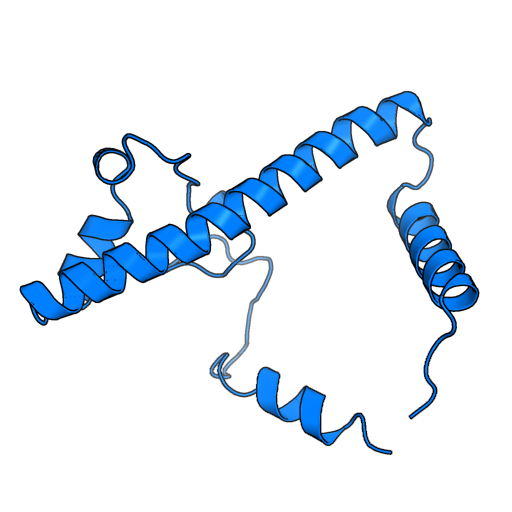09 1.868 1.00 41.56 116 ARG A O 1
ATOM 973 N N . VAL A 1 117 ? 2.653 -26.127 1.255 1.00 46.59 117 VAL A N 1
ATOM 974 C CA . VAL A 1 117 ? 2.732 -27.600 1.215 1.00 46.59 117 VAL A CA 1
ATOM 975 C C . VAL A 1 117 ? 3.246 -28.120 -0.134 1.00 46.59 117 VAL A C 1
ATOM 977 O O . VAL A 1 117 ? 3.926 -29.141 -0.172 1.00 46.59 117 VAL A O 1
ATOM 980 N N . ASN A 1 118 ? 2.996 -27.410 -1.239 1.00 41.84 118 ASN A N 1
ATOM 981 C CA . ASN A 1 118 ? 3.384 -27.869 -2.581 1.00 41.84 118 ASN A CA 1
ATOM 982 C C . ASN A 1 118 ? 4.778 -27.400 -3.054 1.00 41.84 118 ASN A C 1
ATOM 984 O O . ASN A 1 118 ? 5.194 -27.730 -4.156 1.00 41.84 118 ASN A O 1
ATOM 988 N N . SER A 1 119 ? 5.511 -26.632 -2.245 1.00 38.53 119 SER A N 1
ATOM 989 C CA . SER A 1 119 ? 6.856 -26.126 -2.578 1.00 38.53 119 SER A CA 1
ATOM 990 C C . SER A 1 119 ? 8.004 -27.043 -2.110 1.00 38.53 119 SER A C 1
ATOM 992 O O . SER A 1 119 ? 9.171 -26.748 -2.371 1.00 38.53 119 SER A O 1
ATOM 994 N N . SER A 1 120 ? 7.681 -28.182 -1.480 1.00 40.91 120 SER A N 1
ATOM 995 C CA . SER A 1 120 ? 8.634 -29.223 -1.045 1.00 40.91 120 SER A CA 1
ATOM 996 C C . SER A 1 120 ? 8.592 -30.512 -1.883 1.00 40.91 120 SER A C 1
ATOM 998 O O . SER A 1 120 ? 8.991 -31.568 -1.390 1.00 40.91 120 SER A O 1
ATOM 1000 N N . ARG A 1 121 ? 8.137 -30.457 -3.139 1.00 35.03 121 ARG A N 1
ATOM 1001 C CA . ARG A 1 121 ? 8.376 -31.523 -4.124 1.00 35.03 121 ARG A CA 1
ATOM 1002 C C . ARG A 1 121 ? 9.087 -30.967 -5.345 1.00 35.03 121 ARG A C 1
ATOM 1004 O O . ARG A 1 121 ? 8.733 -29.844 -5.759 1.00 35.03 121 ARG A O 1
#

pLDDT: mean 75.17, std 20.71, range [33.19, 93.69]

InterPro domains:
  IPR022749 N6 adenine-specific DNA methyltransferase, N-terminal domain [PF12161] (9-89)
  IPR029063 S-adenosyl-L-methionine-dependent methyltransferase superfamily [SSF53335] (8-46)
  IPR038333 Type I restriction enzyme EcoKI-like, methylase subunit, N-terminal domain superfamily [G3DSA:1.20.1260.30] (3-104)

Radius of gyration: 19.02 Å; chains: 1; bounding box: 40×44×50 Å

Sequence (121 aa):
MVLLTLPQLERHLFGAADVLRGRMTGPEYRDYIFGMLFLKRSSDEFQEEYERRYQKRLEDTGSAETARKHAERHSTYPDHLFVPARARWWAGPKSKHPALYETRGGSVSTYWLAWRVNSSR

Organism: NCBI:txid1856